Protein AF-A0A6P0TVJ8-F1 (afdb_monomer_lite)

Secondary structure (DSSP, 8-state):
-HHHHHHHHHHHHHHHHHHHHHHHHHHTT--TTS---HHHHHHHHHHHHHTHHHHHHHHHHHHTT----HHHHHHHHHHHHHHHHHHT--

Sequence (90 aa):
LYYSLLTMTNKVGSALGVGMVYPILDWIGFVPGGTNTPAAIEALKYIFICVPIPISLLAAIAIWNFPLDSVRQQELRRLLAERDSVLSSE

pLDDT: mean 87.79, std 6.64, range [54.53, 95.81]

Radius of gyration: 22.44 Å; chains: 1; bounding box: 53×23×55 Å

Foldseek 3Di:
DVVVVVVVVVVVVVVVVVVPPVVQLVVLVHDVPDDDDPSSVVSVVCCVPVVVVVVVVVVCVVCVVPPDDPVNVVVVVVVVVVVVVVVVVD

Structure (mmCIF, N/CA/C/O backbone):
data_AF-A0A6P0TVJ8-F1
#
_entry.id   AF-A0A6P0TVJ8-F1
#
loop_
_atom_site.group_PDB
_atom_site.id
_atom_site.type_symbol
_atom_site.label_atom_id
_atom_site.label_alt_id
_atom_site.label_comp_id
_atom_site.label_asym_id
_atom_site.label_entity_id
_atom_site.label_seq_id
_atom_site.pdbx_PDB_ins_code
_atom_site.Cartn_x
_atom_site.Cartn_y
_atom_site.Cartn_z
_atom_site.occupancy
_atom_site.B_iso_or_equiv
_atom_site.auth_seq_id
_atom_site.auth_comp_id
_atom_site.auth_asym_id
_atom_site.auth_atom_id
_atom_site.pdbx_PDB_model_num
ATOM 1 N N . LEU A 1 1 ? -19.552 -4.491 8.803 1.00 69.56 1 LEU A N 1
ATOM 2 C CA . LEU A 1 1 ? -19.221 -3.301 7.982 1.00 69.56 1 LEU A CA 1
ATOM 3 C C . LEU A 1 1 ? -17.727 -2.974 8.000 1.00 69.56 1 LEU A C 1
ATOM 5 O O . LEU A 1 1 ? -17.140 -3.003 6.931 1.00 69.56 1 LEU A O 1
ATOM 9 N N . TYR A 1 2 ? -17.080 -2.763 9.158 1.00 81.81 2 TYR A N 1
ATOM 10 C CA . TYR A 1 2 ? -15.625 -2.495 9.225 1.00 81.81 2 TYR A CA 1
ATOM 11 C C . TYR A 1 2 ? -14.753 -3.541 8.510 1.00 81.81 2 TYR A C 1
ATOM 13 O O . TYR A 1 2 ? -13.938 -3.190 7.663 1.00 81.81 2 TYR A O 1
ATOM 21 N N . TYR A 1 3 ? -14.964 -4.830 8.794 1.00 85.31 3 TYR A N 1
ATOM 22 C CA . TYR A 1 3 ? -14.217 -5.908 8.133 1.00 85.31 3 TYR A CA 1
ATOM 23 C C . TYR A 1 3 ? -14.496 -5.983 6.621 1.00 85.31 3 TYR A C 1
ATOM 25 O O . TYR A 1 3 ? -13.596 -6.211 5.814 1.00 85.31 3 TYR A O 1
ATOM 33 N N . SER A 1 4 ? -15.742 -5.731 6.215 1.00 92.81 4 SER A N 1
ATOM 34 C CA . SER A 1 4 ? -16.142 -5.675 4.805 1.00 92.81 4 SER A CA 1
ATOM 35 C C . SER A 1 4 ? -15.455 -4.522 4.066 1.00 92.81 4 SER A C 1
ATOM 37 O O . SER A 1 4 ? -14.992 -4.705 2.946 1.00 92.81 4 SER A O 1
ATOM 39 N N . LEU A 1 5 ? -15.333 -3.355 4.704 1.00 92.88 5 LEU A N 1
ATOM 40 C CA . LEU A 1 5 ? -14.623 -2.209 4.142 1.00 92.88 5 LEU A CA 1
ATOM 41 C C . LEU A 1 5 ? -13.122 -2.496 4.026 1.00 92.88 5 LEU A C 1
ATOM 43 O O . LEU A 1 5 ? -12.551 -2.279 2.968 1.00 92.88 5 LEU A O 1
ATOM 47 N N . LEU A 1 6 ? -12.500 -3.066 5.063 1.00 91.44 6 LEU A N 1
ATOM 48 C CA . LEU A 1 6 ? -11.088 -3.465 5.031 1.00 91.44 6 LEU A CA 1
ATOM 49 C C . LEU A 1 6 ? -10.796 -4.450 3.889 1.00 91.44 6 LEU A C 1
ATOM 51 O O . LEU A 1 6 ? -9.858 -4.268 3.115 1.00 91.44 6 LEU A O 1
ATOM 55 N N . THR A 1 7 ? -11.619 -5.491 3.761 1.00 94.06 7 THR A N 1
ATOM 56 C CA . THR A 1 7 ? -11.460 -6.498 2.703 1.00 94.06 7 THR A CA 1
ATOM 57 C C . THR A 1 7 ? -11.725 -5.926 1.311 1.00 94.06 7 THR A C 1
ATOM 59 O O . THR A 1 7 ? -11.015 -6.284 0.371 1.00 94.06 7 THR A O 1
ATOM 62 N N . MET A 1 8 ? -12.688 -5.011 1.160 1.00 95.81 8 MET A N 1
ATOM 63 C CA . MET A 1 8 ? -12.898 -4.277 -0.089 1.00 95.81 8 MET A CA 1
ATOM 64 C C . MET A 1 8 ? -11.682 -3.411 -0.435 1.00 95.81 8 MET A C 1
ATOM 66 O O . MET A 1 8 ? -11.189 -3.498 -1.556 1.00 95.81 8 MET A O 1
ATOM 70 N N . THR A 1 9 ? -11.169 -2.621 0.510 1.00 93.44 9 THR A N 1
ATOM 71 C CA . THR A 1 9 ? -9.994 -1.766 0.300 1.00 93.44 9 THR A CA 1
ATOM 72 C C . THR A 1 9 ? -8.784 -2.584 -0.140 1.00 93.44 9 THR A C 1
ATOM 74 O O . THR A 1 9 ? -8.111 -2.197 -1.091 1.00 93.44 9 THR A O 1
ATOM 77 N N . ASN A 1 10 ? -8.554 -3.756 0.460 1.00 93.69 10 ASN A N 1
ATOM 78 C CA . ASN A 1 10 ? -7.490 -4.665 0.024 1.00 93.69 10 ASN A CA 1
ATOM 79 C C . ASN A 1 10 ? -7.683 -5.127 -1.426 1.00 93.69 10 ASN A C 1
ATOM 81 O O . ASN A 1 10 ? -6.743 -5.073 -2.213 1.00 93.69 10 ASN A O 1
ATOM 85 N N . LYS A 1 11 ? -8.904 -5.525 -1.810 1.00 94.12 11 LYS A N 1
ATOM 86 C CA . LYS A 1 11 ? -9.207 -5.929 -3.194 1.00 94.12 11 LYS A CA 1
ATOM 87 C C . LYS A 1 11 ? -8.975 -4.792 -4.186 1.00 94.12 11 LYS A C 1
ATOM 89 O O . LYS A 1 11 ? -8.379 -5.020 -5.234 1.00 94.12 11 LYS A O 1
ATOM 94 N N . VAL A 1 12 ? -9.420 -3.581 -3.852 1.00 95.12 12 VAL A N 1
ATOM 95 C CA . VAL A 1 12 ? -9.211 -2.387 -4.683 1.00 95.12 12 VAL A CA 1
ATOM 96 C C . VAL A 1 12 ? -7.720 -2.078 -4.803 1.00 95.12 12 VAL A C 1
ATOM 98 O O . VAL A 1 12 ? -7.236 -1.880 -5.912 1.00 95.12 12 VAL A O 1
ATOM 101 N N . GLY A 1 13 ? -6.973 -2.112 -3.698 1.00 92.50 13 GLY A N 1
ATOM 102 C CA . GLY A 1 13 ? -5.525 -1.906 -3.700 1.00 92.50 13 GLY A CA 1
ATOM 103 C C . GLY A 1 13 ? -4.792 -2.917 -4.583 1.00 92.50 13 GLY A C 1
ATOM 104 O O . GLY A 1 13 ? -3.981 -2.525 -5.418 1.00 92.50 13 GLY A O 1
ATOM 105 N N . SER A 1 14 ? -5.123 -4.207 -4.473 1.00 91.56 14 SER A N 1
ATOM 106 C CA . SER A 1 14 ? -4.555 -5.245 -5.342 1.00 91.56 14 SER A CA 1
ATOM 107 C C . SER A 1 14 ? -4.925 -5.042 -6.813 1.00 91.56 14 SER A C 1
ATOM 109 O O . SER A 1 14 ? -4.061 -5.177 -7.677 1.00 91.56 14 SER A O 1
ATOM 111 N N . ALA A 1 15 ? -6.176 -4.680 -7.110 1.00 94.94 15 ALA A N 1
ATOM 112 C CA . ALA A 1 15 ? -6.622 -4.417 -8.476 1.00 94.94 15 ALA A CA 1
ATOM 113 C C . ALA A 1 15 ? -5.898 -3.214 -9.097 1.00 94.94 15 ALA A C 1
ATOM 115 O O . ALA A 1 15 ? -5.472 -3.290 -10.245 1.00 94.94 15 ALA A O 1
ATOM 116 N N . LEU A 1 16 ? -5.702 -2.134 -8.334 1.00 93.25 16 LEU A N 1
ATOM 117 C CA . LEU A 1 16 ? -4.924 -0.974 -8.773 1.00 93.25 16 LEU A CA 1
ATOM 118 C C . LEU A 1 16 ? -3.452 -1.335 -8.981 1.00 93.25 16 LEU A C 1
ATOM 120 O O . LEU A 1 16 ? -2.881 -0.953 -9.996 1.00 93.25 16 LEU A O 1
ATOM 124 N N . GLY A 1 17 ? -2.855 -2.114 -8.074 1.00 89.44 17 GLY A N 1
ATOM 125 C CA . GLY A 1 17 ? -1.474 -2.578 -8.210 1.00 89.44 17 GLY A CA 1
ATOM 126 C C . GLY A 1 17 ? -1.254 -3.368 -9.502 1.00 89.44 17 GLY A C 1
ATOM 127 O O . GLY A 1 17 ? -0.358 -3.045 -10.278 1.00 89.44 17 GLY A O 1
ATOM 128 N N . VAL A 1 18 ? -2.116 -4.350 -9.780 1.00 89.44 18 VAL A N 1
ATOM 129 C CA . VAL A 1 18 ? -2.057 -5.135 -11.026 1.00 89.44 18 VAL A CA 1
ATOM 130 C C . VAL A 1 18 ? -2.414 -4.282 -12.249 1.00 89.44 18 VAL A C 1
ATOM 132 O O . VAL A 1 18 ? -1.788 -4.412 -13.296 1.00 89.44 18 VAL A O 1
ATOM 135 N N . GLY A 1 19 ? -3.386 -3.378 -12.134 1.00 90.56 19 GLY A N 1
ATOM 136 C CA . GLY A 1 19 ? -3.786 -2.498 -13.233 1.00 90.56 19 GLY A CA 1
ATOM 137 C C . GLY A 1 19 ? -2.692 -1.509 -13.640 1.00 90.56 19 GLY A C 1
ATOM 138 O O 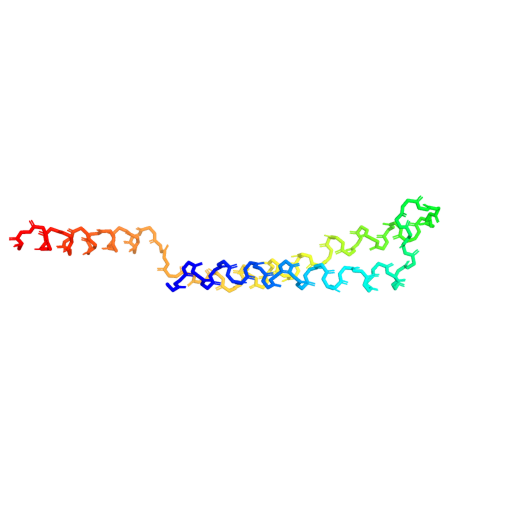. GLY A 1 19 ? -2.542 -1.215 -14.822 1.00 90.56 19 GLY A O 1
ATOM 139 N N . MET A 1 20 ? -1.904 -1.021 -12.680 1.00 89.94 20 MET A N 1
ATOM 140 C CA . MET A 1 20 ? -0.824 -0.065 -12.929 1.00 89.94 20 MET A CA 1
ATOM 141 C C . MET A 1 20 ? 0.497 -0.737 -13.311 1.00 89.94 20 MET A C 1
ATOM 143 O O . MET A 1 20 ? 1.274 -0.136 -14.051 1.00 89.94 20 MET A O 1
ATOM 147 N N . VAL A 1 21 ? 0.771 -1.965 -12.848 1.00 88.88 21 VAL A N 1
ATOM 148 C CA . VAL A 1 21 ? 2.081 -2.596 -13.080 1.00 88.88 21 VAL A CA 1
ATOM 149 C C . VAL A 1 21 ? 2.349 -2.835 -14.566 1.00 88.88 21 VAL A C 1
ATOM 151 O O . VAL A 1 21 ? 3.437 -2.520 -15.031 1.00 88.88 21 VAL A O 1
ATOM 154 N N . TYR A 1 22 ? 1.370 -3.315 -15.341 1.00 88.25 22 TYR A N 1
ATOM 155 C CA . TYR A 1 22 ? 1.593 -3.630 -16.757 1.00 88.25 22 TYR A CA 1
ATOM 156 C C . TYR A 1 22 ? 1.913 -2.397 -17.621 1.00 88.25 22 TYR A C 1
ATOM 158 O O . TYR A 1 22 ? 2.924 -2.443 -18.319 1.00 88.25 22 TYR A O 1
ATOM 166 N N . PRO A 1 23 ? 1.157 -1.281 -17.551 1.00 89.44 23 PRO A N 1
ATOM 167 C CA . PRO A 1 23 ? 1.521 -0.054 -18.265 1.00 89.44 23 PRO A CA 1
ATOM 168 C C . PRO A 1 23 ? 2.896 0.496 -17.874 1.00 89.44 23 PRO A C 1
ATOM 170 O O . PRO A 1 23 ? 3.632 0.983 -18.726 1.00 89.44 23 PRO A O 1
ATOM 173 N N . ILE A 1 24 ? 3.259 0.413 -16.590 1.00 88.62 24 ILE A N 1
ATOM 174 C CA . ILE A 1 24 ? 4.565 0.880 -16.109 1.00 88.62 24 ILE A CA 1
ATOM 175 C C . ILE A 1 24 ? 5.691 0.011 -16.682 1.00 88.62 24 ILE A C 1
ATOM 177 O O . ILE A 1 24 ? 6.705 0.548 -17.119 1.00 88.62 24 ILE A O 1
ATOM 181 N N . LEU A 1 25 ? 5.514 -1.315 -16.694 1.00 87.50 25 LEU A N 1
ATOM 182 C CA . LEU A 1 25 ? 6.484 -2.254 -17.262 1.00 87.50 25 LEU A CA 1
ATOM 183 C C . LEU A 1 25 ? 6.681 -2.042 -18.769 1.00 87.50 25 LEU A C 1
ATOM 185 O O . LEU A 1 25 ? 7.817 -2.073 -19.240 1.00 87.50 25 LEU A O 1
ATOM 189 N N . ASP A 1 26 ? 5.596 -1.788 -19.499 1.00 87.44 26 ASP A N 1
ATOM 190 C CA . ASP A 1 26 ? 5.640 -1.485 -20.932 1.00 87.44 26 ASP A CA 1
ATOM 191 C C . ASP A 1 26 ? 6.377 -0.163 -21.198 1.00 87.44 26 ASP A C 1
ATOM 193 O O . ASP A 1 26 ? 7.255 -0.082 -22.056 1.00 87.44 26 ASP A O 1
ATOM 197 N N . TRP A 1 27 ? 6.124 0.859 -20.372 1.00 86.50 27 TRP A N 1
ATOM 198 C CA . TRP A 1 27 ? 6.785 2.160 -20.487 1.00 86.50 27 TRP A CA 1
ATOM 199 C C . TRP A 1 27 ? 8.304 2.104 -20.262 1.00 86.50 27 TRP A C 1
ATOM 201 O O . TRP A 1 27 ? 9.050 2.801 -20.949 1.00 86.50 27 TRP A O 1
ATOM 211 N N . ILE A 1 28 ? 8.783 1.261 -19.340 1.00 87.31 28 ILE A N 1
ATOM 212 C CA . ILE A 1 28 ? 10.227 1.059 -19.113 1.00 87.31 28 ILE A CA 1
ATOM 213 C C . ILE A 1 28 ? 10.865 0.070 -20.106 1.00 87.31 28 ILE A C 1
ATOM 215 O O . ILE A 1 28 ? 12.069 -0.183 -20.025 1.00 87.31 28 ILE A O 1
ATOM 219 N N . GLY A 1 29 ? 10.079 -0.505 -21.024 1.00 83.44 29 GLY A N 1
ATOM 220 C CA . GLY A 1 29 ? 10.543 -1.475 -22.017 1.00 83.44 29 GLY A CA 1
ATOM 221 C C . GLY A 1 29 ? 10.959 -2.822 -21.421 1.00 83.44 29 GLY A C 1
ATOM 222 O O . GLY A 1 29 ? 11.826 -3.497 -21.978 1.00 83.44 29 GLY A O 1
ATOM 223 N N . PHE A 1 30 ? 10.391 -3.204 -20.273 1.00 86.94 30 PHE A N 1
ATOM 224 C CA . PHE A 1 30 ? 10.695 -4.478 -19.627 1.00 86.94 30 PHE A CA 1
ATOM 225 C C . PHE A 1 30 ? 9.895 -5.618 -20.271 1.00 86.94 30 PHE A C 1
ATOM 227 O O . PHE A 1 30 ? 8.666 -5.615 -20.253 1.00 86.94 30 PHE A O 1
ATOM 234 N N . VAL A 1 31 ? 10.594 -6.633 -20.783 1.00 84.19 31 VAL A N 1
ATOM 235 C CA . VAL A 1 31 ? 10.004 -7.824 -21.409 1.00 84.19 31 VAL A CA 1
ATOM 236 C C . VAL A 1 31 ? 10.133 -9.029 -20.471 1.00 84.19 31 VAL A C 1
ATOM 238 O O . VAL A 1 31 ? 11.240 -9.548 -20.281 1.00 84.19 31 VAL A O 1
ATOM 241 N N . PRO A 1 32 ? 9.028 -9.540 -19.898 1.00 78.81 32 PRO A N 1
ATOM 242 C CA . PRO A 1 32 ? 9.062 -10.732 -19.056 1.00 78.81 32 PRO A CA 1
ATOM 243 C C . PRO A 1 32 ? 9.583 -11.947 -19.837 1.00 78.81 32 PRO A C 1
ATOM 245 O O . PRO A 1 32 ? 9.032 -12.308 -20.872 1.00 78.81 32 PRO A O 1
ATOM 248 N N . GLY A 1 33 ? 10.653 -12.582 -19.351 1.00 80.06 33 GLY A N 1
ATOM 249 C CA . GLY A 1 33 ? 11.244 -13.769 -19.989 1.00 80.06 33 GLY A CA 1
ATOM 250 C C . GLY A 1 33 ? 12.047 -13.500 -21.271 1.00 80.06 33 GLY A C 1
ATOM 251 O O . GLY A 1 33 ? 12.537 -14.449 -21.878 1.00 80.06 33 GLY A O 1
ATOM 252 N N . GLY A 1 34 ? 12.202 -12.236 -21.676 1.00 82.88 34 GLY A N 1
ATOM 253 C CA . GLY A 1 34 ? 13.016 -11.829 -22.822 1.00 82.88 34 GLY A CA 1
ATOM 254 C C . GLY A 1 34 ? 14.401 -11.300 -22.437 1.00 82.88 34 GLY A C 1
ATOM 255 O O . GLY A 1 34 ? 14.778 -11.227 -21.264 1.00 82.88 34 GLY A O 1
ATOM 256 N N . THR A 1 35 ? 15.167 -10.880 -23.445 1.00 80.62 35 THR A N 1
ATOM 257 C CA . THR A 1 35 ? 16.426 -10.154 -23.241 1.00 80.62 35 THR A CA 1
ATOM 258 C C . THR A 1 35 ? 16.120 -8.710 -22.856 1.00 80.62 35 THR A C 1
ATOM 260 O O . THR A 1 35 ? 15.599 -7.945 -23.660 1.00 80.62 35 THR A O 1
ATOM 263 N N . ASN A 1 36 ? 16.451 -8.338 -21.622 1.00 86.12 36 ASN A N 1
ATOM 264 C CA . ASN A 1 36 ? 16.263 -6.986 -21.107 1.00 86.12 36 ASN A CA 1
ATOM 265 C C . ASN A 1 36 ? 17.596 -6.244 -21.067 1.00 86.12 36 ASN A C 1
ATOM 267 O O . ASN A 1 36 ? 18.638 -6.835 -20.773 1.00 86.12 36 ASN A O 1
ATOM 271 N N . THR A 1 37 ? 17.565 -4.938 -21.319 1.00 88.31 37 THR A N 1
ATOM 272 C CA . THR A 1 37 ? 18.744 -4.097 -21.108 1.00 88.31 37 THR A CA 1
ATOM 273 C C . THR A 1 37 ? 19.014 -3.940 -19.604 1.00 88.31 37 THR A C 1
ATOM 275 O O . THR A 1 37 ? 18.077 -3.995 -18.798 1.00 88.31 37 THR A O 1
ATOM 278 N N . PRO A 1 38 ? 20.272 -3.700 -19.186 1.00 88.12 38 PRO A N 1
ATOM 279 C CA . PRO A 1 38 ? 20.585 -3.409 -17.786 1.00 88.12 38 PRO A CA 1
ATOM 280 C C . PRO A 1 38 ? 19.763 -2.239 -17.224 1.00 88.12 38 PRO A C 1
ATOM 282 O O . PRO A 1 38 ? 19.299 -2.304 -16.088 1.00 88.12 38 PRO A O 1
ATOM 285 N N . ALA A 1 39 ? 19.504 -1.221 -18.052 1.00 87.62 39 ALA A N 1
ATOM 286 C CA . ALA A 1 39 ? 18.698 -0.057 -17.694 1.00 87.62 39 ALA A CA 1
ATOM 287 C C . ALA A 1 39 ? 17.230 -0.410 -17.389 1.00 87.62 39 ALA A C 1
ATOM 289 O O . ALA A 1 39 ? 16.678 0.096 -16.416 1.00 87.62 39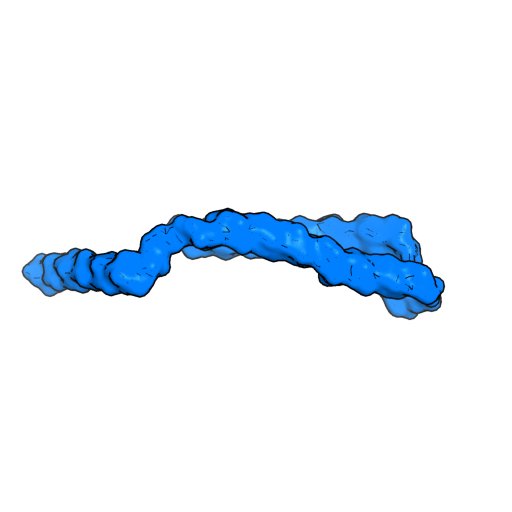 ALA A O 1
ATOM 290 N N . ALA A 1 40 ? 16.602 -1.311 -18.158 1.00 87.31 40 ALA A N 1
ATOM 291 C CA . ALA A 1 40 ? 15.228 -1.756 -17.893 1.00 87.31 40 ALA A CA 1
ATOM 292 C C . ALA A 1 40 ? 15.118 -2.510 -16.555 1.00 87.31 40 ALA A C 1
ATOM 294 O O . ALA A 1 40 ? 14.160 -2.335 -15.801 1.00 87.31 40 ALA A O 1
ATOM 295 N N . ILE A 1 41 ? 16.134 -3.313 -16.218 1.00 88.31 41 ILE A N 1
ATOM 296 C CA . ILE A 1 41 ? 16.207 -4.026 -14.935 1.00 88.31 41 ILE A CA 1
ATOM 297 C C . ILE A 1 41 ? 16.439 -3.049 -13.772 1.00 88.31 41 ILE A C 1
ATOM 299 O O . ILE A 1 41 ? 15.849 -3.217 -12.704 1.00 88.31 41 ILE A O 1
ATOM 303 N N . GLU A 1 42 ? 17.286 -2.033 -13.943 1.00 90.88 42 GLU A N 1
ATOM 304 C CA . GLU A 1 42 ? 17.463 -0.984 -12.931 1.00 90.88 42 GLU A CA 1
ATOM 305 C C . GLU A 1 42 ? 16.183 -0.180 -12.709 1.00 90.88 42 GLU A C 1
ATOM 307 O O . GLU A 1 42 ? 15.769 -0.010 -11.563 1.00 90.88 42 GLU A O 1
ATOM 312 N N . ALA A 1 43 ? 15.509 0.245 -13.780 1.00 88.75 43 ALA A N 1
ATOM 313 C CA . ALA A 1 43 ? 14.233 0.948 -13.690 1.00 88.75 43 ALA A CA 1
ATOM 314 C C . ALA A 1 43 ? 13.184 0.121 -12.929 1.00 88.75 43 ALA A C 1
ATOM 316 O O . ALA A 1 43 ? 12.515 0.642 -12.035 1.00 88.75 43 ALA A O 1
ATOM 317 N N . LEU A 1 44 ? 13.106 -1.187 -13.205 1.00 89.88 44 LEU A N 1
ATOM 318 C CA . LEU A 1 44 ? 12.245 -2.111 -12.469 1.00 89.88 44 LEU A CA 1
ATOM 319 C C . LEU A 1 44 ? 12.551 -2.102 -10.964 1.00 89.88 44 LEU A C 1
ATOM 321 O O . LEU A 1 44 ? 11.637 -1.963 -10.151 1.00 89.88 44 LEU A O 1
ATOM 325 N N . LYS A 1 45 ? 13.830 -2.214 -10.578 1.00 89.81 45 LYS A N 1
ATOM 326 C CA . LYS A 1 45 ? 14.246 -2.167 -9.165 1.00 89.81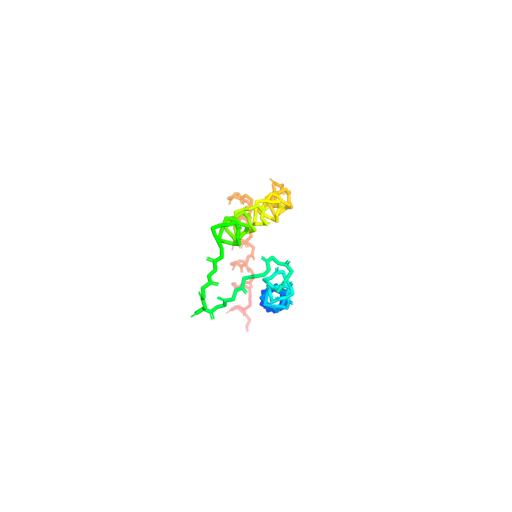 45 LYS A CA 1
ATOM 327 C C . LYS A 1 45 ? 13.841 -0.850 -8.508 1.00 89.81 45 LYS A C 1
ATOM 329 O O . LYS A 1 45 ? 13.303 -0.868 -7.403 1.00 89.81 45 LYS A O 1
ATOM 334 N N . TYR A 1 46 ? 14.066 0.276 -9.184 1.00 91.31 46 TYR A N 1
ATOM 335 C CA . TYR A 1 46 ? 13.689 1.586 -8.661 1.00 91.31 46 TYR A CA 1
ATOM 336 C C . TYR A 1 46 ? 12.181 1.715 -8.477 1.00 91.31 46 TYR A C 1
ATOM 338 O O . TYR A 1 46 ? 11.760 2.180 -7.429 1.00 91.31 46 TYR A O 1
ATOM 346 N N . ILE A 1 47 ? 11.355 1.243 -9.411 1.00 89.94 47 ILE A N 1
ATOM 347 C CA . ILE A 1 47 ? 9.893 1.240 -9.244 1.00 89.94 47 ILE A CA 1
ATOM 348 C C . ILE A 1 47 ? 9.488 0.418 -8.015 1.00 89.94 47 ILE A C 1
ATOM 350 O O . ILE A 1 47 ? 8.719 0.891 -7.179 1.00 89.94 47 ILE A O 1
ATOM 354 N N . PHE A 1 48 ? 10.053 -0.781 -7.859 1.00 87.06 48 PHE A N 1
ATOM 355 C CA . PHE A 1 48 ? 9.756 -1.654 -6.723 1.00 87.06 48 PHE A CA 1
ATOM 356 C C . PHE A 1 48 ? 10.154 -1.062 -5.366 1.00 87.06 48 PHE A C 1
ATOM 358 O O . PHE A 1 48 ? 9.535 -1.406 -4.365 1.00 87.06 48 PHE A O 1
ATOM 365 N N . ILE A 1 49 ? 11.157 -0.182 -5.313 1.00 91.25 49 ILE A N 1
ATOM 366 C CA . ILE A 1 49 ? 11.623 0.448 -4.069 1.00 91.25 49 ILE A CA 1
ATOM 367 C C . ILE A 1 49 ? 10.942 1.805 -3.852 1.00 91.25 49 ILE A C 1
ATOM 369 O O . ILE A 1 49 ? 10.403 2.074 -2.781 1.00 91.25 49 ILE A O 1
ATOM 373 N N . CYS A 1 50 ? 10.940 2.669 -4.864 1.00 91.81 50 CYS A N 1
ATOM 374 C CA . CYS A 1 50 ? 10.494 4.055 -4.766 1.00 91.81 50 CYS A CA 1
ATOM 375 C C . CYS A 1 50 ? 8.976 4.206 -4.679 1.00 91.81 50 CYS A C 1
ATOM 377 O O . CYS A 1 50 ? 8.531 5.184 -4.095 1.00 91.81 50 CYS A O 1
ATOM 379 N N . VAL A 1 51 ? 8.178 3.282 -5.226 1.00 90.75 51 VAL A N 1
ATOM 380 C CA . VAL A 1 51 ? 6.706 3.343 -5.146 1.00 90.75 51 VAL A CA 1
ATOM 381 C C . VAL A 1 51 ? 6.163 3.011 -3.748 1.00 90.75 51 VAL A C 1
ATOM 383 O O . VAL A 1 51 ? 5.344 3.780 -3.240 1.00 90.75 51 VAL A O 1
ATOM 386 N N . PRO A 1 52 ? 6.577 1.918 -3.076 1.00 91.06 52 PRO A N 1
ATOM 387 C CA . PRO A 1 52 ? 6.037 1.601 -1.755 1.00 91.06 52 PRO A CA 1
ATOM 388 C C . PRO A 1 52 ? 6.450 2.596 -0.665 1.00 91.06 52 PRO A C 1
ATOM 390 O O . PRO A 1 52 ? 5.708 2.737 0.305 1.00 91.06 52 PRO A O 1
ATOM 393 N N . ILE A 1 53 ? 7.573 3.312 -0.806 1.00 94.62 53 ILE A N 1
ATOM 394 C CA . ILE A 1 53 ? 8.043 4.305 0.180 1.00 94.62 53 ILE A CA 1
ATOM 395 C C . ILE A 1 53 ? 6.996 5.401 0.467 1.00 94.62 53 ILE A C 1
ATOM 397 O O . ILE A 1 53 ? 6.558 5.500 1.614 1.00 94.62 53 ILE A O 1
ATOM 401 N N . PRO A 1 54 ? 6.551 6.216 -0.511 1.00 95.06 54 PRO A N 1
ATOM 402 C CA . PRO A 1 54 ? 5.575 7.272 -0.268 1.00 95.06 54 PRO A CA 1
ATOM 403 C C . PRO A 1 54 ? 4.216 6.710 0.151 1.00 95.06 54 PRO A C 1
ATOM 405 O O . PRO A 1 54 ? 3.575 7.288 1.022 1.00 95.06 54 PRO A O 1
ATOM 408 N N . ILE A 1 55 ? 3.788 5.566 -0.396 1.00 92.19 55 ILE A N 1
ATOM 409 C CA . ILE A 1 55 ? 2.523 4.922 -0.004 1.00 92.19 55 ILE A CA 1
ATOM 410 C C . ILE A 1 55 ? 2.562 4.520 1.476 1.00 92.19 55 ILE A C 1
ATOM 412 O O . ILE A 1 55 ? 1.629 4.809 2.227 1.00 92.19 55 ILE A O 1
ATOM 416 N N . SER A 1 56 ? 3.659 3.898 1.912 1.00 92.19 56 SER A N 1
ATOM 417 C CA . SER A 1 56 ? 3.851 3.490 3.306 1.00 92.19 56 SER A CA 1
ATOM 418 C C . SER A 1 56 ? 3.973 4.696 4.230 1.00 92.19 56 SER A C 1
ATOM 420 O O . SER A 1 56 ? 3.433 4.677 5.331 1.00 92.19 56 SER A O 1
ATOM 422 N N . LEU A 1 57 ? 4.632 5.767 3.780 1.00 95.75 57 LEU A N 1
ATOM 423 C CA . LEU A 1 57 ? 4.742 7.007 4.541 1.00 95.75 57 LEU A CA 1
ATOM 424 C C . LEU A 1 57 ? 3.376 7.681 4.724 1.00 95.75 57 LEU A C 1
ATOM 426 O O . LEU A 1 57 ? 3.043 8.087 5.833 1.00 95.75 57 LEU A O 1
ATOM 430 N N . LEU A 1 58 ? 2.557 7.747 3.672 1.00 93.69 58 LEU A N 1
ATOM 431 C CA . LEU A 1 58 ? 1.186 8.259 3.753 1.00 93.69 58 LEU A CA 1
ATOM 432 C C . LEU A 1 58 ? 0.332 7.422 4.712 1.00 93.69 58 LEU A C 1
ATOM 434 O O . LEU A 1 58 ? -0.399 7.983 5.528 1.00 93.69 58 LEU A O 1
ATOM 438 N N . ALA A 1 59 ? 0.456 6.093 4.661 1.00 90.88 59 ALA A N 1
ATOM 439 C CA . ALA A 1 59 ? -0.220 5.202 5.600 1.00 90.88 59 ALA A CA 1
ATOM 440 C C . ALA A 1 59 ? 0.258 5.425 7.045 1.00 90.88 59 ALA A C 1
ATOM 442 O O . ALA A 1 59 ? -0.562 5.511 7.957 1.00 90.88 59 ALA A O 1
ATOM 443 N N . ALA A 1 60 ? 1.567 5.582 7.254 1.00 92.25 60 ALA A N 1
ATOM 444 C CA . ALA A 1 60 ? 2.138 5.874 8.562 1.00 92.25 60 ALA A CA 1
ATOM 445 C C . ALA A 1 60 ? 1.622 7.208 9.116 1.00 92.25 60 ALA A C 1
ATOM 447 O O . ALA A 1 60 ? 1.216 7.256 10.270 1.00 92.25 60 ALA A O 1
ATOM 448 N N . ILE A 1 61 ? 1.555 8.259 8.293 1.00 93.12 61 ILE A N 1
ATOM 449 C CA . ILE A 1 61 ? 0.984 9.560 8.674 1.00 93.12 61 ILE A CA 1
ATOM 450 C C . ILE A 1 61 ? -0.499 9.417 9.041 1.00 93.12 61 ILE A C 1
ATOM 452 O O . ILE A 1 61 ? -0.932 9.954 10.058 1.00 93.12 61 ILE A O 1
ATOM 456 N N . ALA A 1 62 ? -1.273 8.661 8.257 1.00 89.62 62 ALA A N 1
ATOM 457 C CA . ALA A 1 62 ? -2.693 8.439 8.523 1.00 89.62 62 ALA A CA 1
ATOM 458 C C . ALA A 1 62 ? -2.946 7.691 9.846 1.00 89.62 62 ALA A C 1
ATOM 460 O O . ALA A 1 62 ? -3.949 7.938 10.514 1.00 89.62 62 ALA A O 1
ATOM 461 N N . ILE A 1 63 ? -2.038 6.790 10.233 1.00 88.75 63 ILE A N 1
ATOM 462 C CA . ILE A 1 63 ? -2.139 5.975 11.455 1.00 88.75 63 ILE A CA 1
ATOM 463 C C . ILE A 1 63 ? -1.396 6.629 12.638 1.00 88.75 63 ILE A C 1
ATOM 465 O O . ILE A 1 63 ? -1.592 6.227 13.782 1.00 88.75 63 ILE A O 1
ATOM 469 N N . TRP A 1 64 ? -0.592 7.672 12.408 1.00 86.25 64 TRP A N 1
ATOM 470 C CA . TRP A 1 64 ? 0.308 8.261 13.408 1.00 86.25 64 TRP A CA 1
ATOM 471 C C . TRP A 1 64 ? -0.390 8.677 14.709 1.00 86.25 64 TRP A C 1
ATOM 473 O O . TRP A 1 64 ? 0.172 8.527 15.787 1.00 86.25 64 TRP A O 1
ATOM 483 N N . ASN A 1 65 ? -1.627 9.170 14.618 1.00 80.25 65 ASN A N 1
ATOM 484 C CA . ASN A 1 65 ? -2.424 9.579 15.776 1.00 80.25 65 ASN A CA 1
ATOM 485 C C . ASN A 1 65 ? -3.609 8.634 16.040 1.00 80.25 65 ASN A C 1
ATOM 487 O O . ASN A 1 65 ? -4.691 9.077 16.431 1.00 80.25 65 ASN A O 1
ATOM 491 N N . PHE A 1 66 ? -3.456 7.338 15.748 1.00 79.31 66 PHE A N 1
ATOM 492 C CA . PHE A 1 66 ? -4.540 6.379 15.927 1.00 79.31 66 PHE A CA 1
ATOM 493 C C . PHE A 1 66 ? -4.900 6.252 17.423 1.00 79.31 66 PHE A C 1
ATOM 495 O O . PHE A 1 66 ? -4.065 5.826 18.218 1.00 79.31 66 PHE A O 1
ATOM 502 N N . PRO A 1 67 ? -6.140 6.582 17.836 1.00 69.25 67 PRO A N 1
ATOM 503 C CA . PRO A 1 67 ? -6.511 6.782 19.245 1.00 69.25 67 PRO A CA 1
ATOM 504 C C . PRO A 1 67 ? -6.700 5.479 20.045 1.00 69.25 67 PRO A C 1
ATOM 506 O O . PRO A 1 67 ? -7.313 5.477 21.114 1.00 69.25 67 PRO A O 1
ATOM 509 N N . LEU A 1 68 ? -6.222 4.348 19.527 1.00 75.31 68 LEU A N 1
ATOM 510 C CA . LEU A 1 68 ? -6.406 3.030 20.124 1.00 75.31 68 LEU A CA 1
ATOM 511 C C . LEU A 1 68 ? -5.161 2.608 20.909 1.00 75.31 68 LEU A C 1
ATOM 513 O O . LEU A 1 68 ? -4.506 1.620 20.584 1.00 75.31 68 LEU A O 1
ATOM 517 N N . ASP A 1 69 ? -4.848 3.375 21.948 1.00 81.06 69 ASP A N 1
ATOM 518 C CA . ASP A 1 69 ? -3.824 3.000 22.920 1.00 81.06 69 ASP A CA 1
ATOM 519 C C . ASP A 1 69 ? -4.299 1.811 23.786 1.00 81.06 69 ASP A C 1
ATOM 521 O O . ASP A 1 69 ? -5.493 1.513 23.887 1.00 81.06 69 ASP A O 1
ATOM 525 N N . SER A 1 70 ? -3.357 1.126 24.425 1.00 80.19 70 SER A N 1
ATOM 526 C CA . SER A 1 70 ? -3.544 0.023 25.371 1.00 80.19 70 SER A CA 1
ATOM 527 C C . SER A 1 70 ? -4.638 0.291 26.415 1.00 80.19 70 SER A C 1
ATOM 529 O O . SER A 1 70 ? -5.505 -0.558 26.633 1.00 80.19 70 SER A O 1
ATOM 531 N N . VAL A 1 71 ? -4.664 1.498 26.989 1.00 83.88 71 VAL A N 1
ATOM 532 C CA . VAL A 1 71 ? -5.692 1.942 27.946 1.00 83.88 71 VAL A CA 1
ATOM 533 C C . VAL A 1 71 ? -7.074 1.960 27.293 1.00 83.88 71 VAL A C 1
ATOM 535 O O . VAL A 1 71 ? -8.047 1.447 27.848 1.00 83.88 71 VAL A O 1
ATOM 538 N N . ARG A 1 72 ? -7.171 2.490 26.067 1.00 84.50 72 ARG A N 1
ATOM 539 C CA . ARG A 1 72 ? -8.436 2.551 25.327 1.00 84.50 72 ARG A CA 1
ATOM 540 C C . ARG A 1 72 ? -8.916 1.162 24.908 1.00 84.50 72 ARG A C 1
ATOM 542 O O . ARG A 1 72 ? -10.120 0.913 24.922 1.00 84.50 72 ARG A O 1
ATOM 549 N N . GLN A 1 73 ? -8.001 0.248 24.576 1.00 87.38 73 GLN A N 1
ATOM 550 C CA . GLN A 1 73 ? -8.350 -1.147 24.300 1.00 87.38 73 GLN A CA 1
ATOM 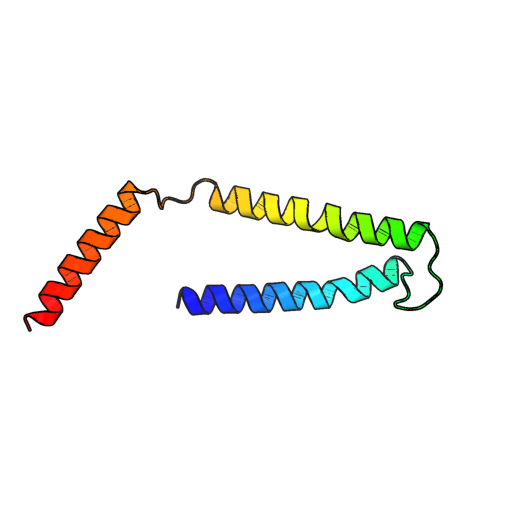551 C C . GLN A 1 73 ? -8.913 -1.862 25.530 1.00 87.38 73 GLN A C 1
ATOM 553 O O . GLN A 1 73 ? -9.883 -2.608 25.395 1.00 87.38 73 GLN A O 1
ATOM 558 N N . GLN A 1 74 ? -8.332 -1.653 26.716 1.00 88.50 74 GLN A N 1
ATOM 559 C CA . GLN A 1 74 ? -8.841 -2.251 27.955 1.00 88.50 74 GLN A CA 1
ATOM 560 C C . GLN A 1 74 ? -10.242 -1.741 28.293 1.00 88.50 74 GLN A C 1
ATOM 562 O O . GLN A 1 74 ? -11.121 -2.549 28.591 1.00 88.50 74 GLN A O 1
ATOM 567 N N . GLU A 1 75 ? -10.473 -0.435 28.156 1.00 90.69 75 GLU A N 1
ATOM 568 C CA . GLU A 1 75 ? -11.791 0.159 28.383 1.00 90.69 75 GLU A CA 1
ATOM 569 C C . GLU A 1 75 ? -12.848 -0.418 27.430 1.00 90.69 75 GLU A C 1
ATOM 571 O O . GLU A 1 75 ? -13.914 -0.853 27.858 1.00 90.69 75 GLU A O 1
ATOM 576 N N . LEU A 1 76 ? -12.530 -0.520 26.135 1.00 89.44 76 LEU A N 1
ATOM 577 C CA . LEU A 1 76 ? -13.432 -1.128 25.152 1.00 89.44 76 LEU A CA 1
ATOM 578 C C . LEU A 1 76 ? -13.746 -2.596 25.476 1.00 89.44 76 LEU A C 1
ATOM 580 O O . LEU A 1 76 ? -14.889 -3.018 25.316 1.00 89.44 76 LEU A O 1
ATOM 584 N N . ARG A 1 77 ? -12.765 -3.376 25.952 1.00 89.81 77 ARG A N 1
ATOM 585 C CA . ARG A 1 77 ? -13.000 -4.764 26.388 1.00 89.81 77 ARG A CA 1
ATOM 586 C C . ARG A 1 77 ? -13.932 -4.832 27.594 1.00 89.81 77 ARG A C 1
ATOM 588 O O . ARG A 1 77 ? -14.787 -5.713 27.620 1.00 89.81 77 ARG A O 1
ATOM 595 N N . ARG A 1 78 ? -13.793 -3.913 28.556 1.00 92.62 78 ARG A N 1
ATOM 596 C CA . ARG A 1 78 ? -14.674 -3.844 29.729 1.00 92.62 78 ARG A CA 1
ATOM 597 C C . ARG A 1 78 ? -16.121 -3.580 29.314 1.00 92.62 78 ARG A C 1
ATOM 599 O O . ARG A 1 78 ? -17.004 -4.342 29.686 1.00 92.62 78 ARG A O 1
ATOM 606 N N . LEU A 1 79 ? -16.335 -2.569 28.471 1.00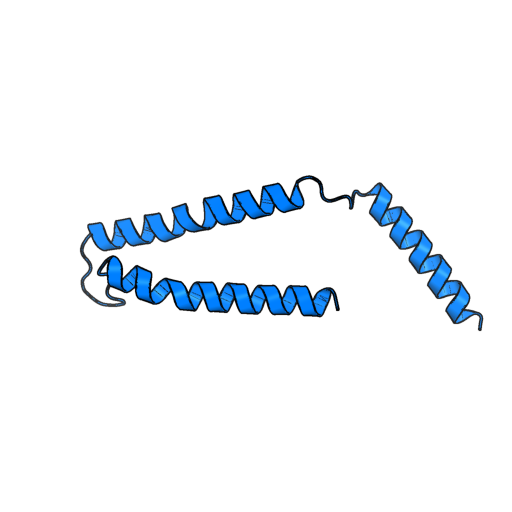 92.75 79 LEU A N 1
ATOM 607 C CA . LEU A 1 79 ? -17.661 -2.198 27.965 1.00 92.75 79 LEU A CA 1
ATOM 608 C C . LEU A 1 79 ? -18.325 -3.329 27.16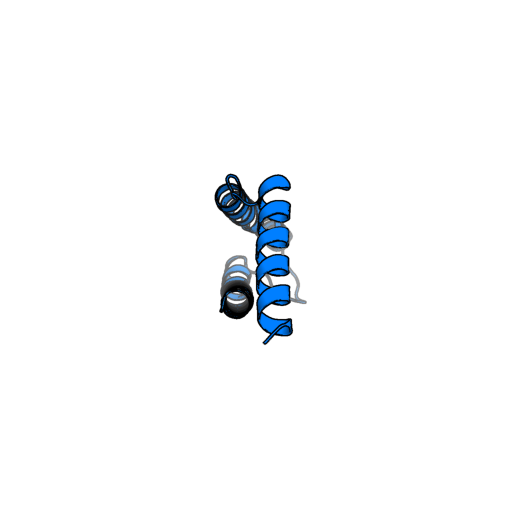2 1.00 92.75 79 LEU A C 1
ATOM 610 O O . LEU A 1 79 ? -19.528 -3.551 27.277 1.00 92.75 79 LEU A O 1
ATOM 614 N N . LEU A 1 80 ? -17.552 -4.068 26.358 1.00 92.56 80 LEU A N 1
ATOM 615 C CA . LEU A 1 80 ? -18.064 -5.228 25.622 1.00 92.56 80 LEU A CA 1
ATOM 616 C C . LEU A 1 80 ? -18.463 -6.376 26.562 1.00 92.56 80 LEU A C 1
ATOM 618 O O . LEU A 1 80 ? -19.529 -6.957 26.374 1.00 92.56 80 LEU A O 1
ATOM 622 N N . ALA A 1 81 ? -17.657 -6.665 27.589 1.00 93.50 81 ALA A N 1
ATOM 623 C CA . ALA A 1 81 ? -17.965 -7.701 28.576 1.00 93.50 81 ALA A CA 1
ATOM 624 C C . ALA A 1 81 ? -19.214 -7.366 29.412 1.00 93.50 81 ALA A C 1
ATOM 626 O O . ALA A 1 81 ? -20.030 -8.248 29.667 1.00 93.50 81 ALA A O 1
ATOM 627 N N . GLU A 1 82 ? -19.386 -6.096 29.795 1.00 93.00 82 GLU A N 1
ATOM 628 C CA . GLU A 1 82 ? -20.597 -5.604 30.471 1.00 93.00 82 GLU A CA 1
ATOM 629 C C . GLU A 1 82 ? -21.843 -5.755 29.585 1.00 93.00 82 GLU A C 1
ATOM 631 O O . GLU A 1 82 ? -22.895 -6.178 30.054 1.00 93.00 82 GLU A O 1
ATOM 636 N N . ARG A 1 83 ? -21.740 -5.462 28.284 1.00 91.75 83 ARG A N 1
ATOM 637 C CA . ARG A 1 83 ? -22.859 -5.652 27.351 1.00 91.75 83 ARG A CA 1
ATOM 638 C C . ARG A 1 83 ? -23.230 -7.130 27.189 1.00 91.75 83 ARG A C 1
ATOM 640 O O . ARG A 1 83 ? -24.410 -7.466 27.122 1.00 91.75 83 ARG A O 1
ATOM 647 N N . ASP A 1 84 ? -22.235 -8.005 27.081 1.00 90.88 84 ASP A N 1
ATOM 648 C CA . ASP A 1 84 ? -22.453 -9.440 26.870 1.00 90.88 84 ASP A CA 1
ATOM 649 C C . ASP A 1 84 ? -23.058 -10.127 28.103 1.00 90.88 84 ASP A C 1
ATOM 651 O O . ASP A 1 84 ? -23.874 -11.039 27.958 1.00 90.88 84 ASP A O 1
ATOM 655 N N . SER A 1 85 ? -22.719 -9.674 29.315 1.00 87.69 85 SER A N 1
ATOM 656 C CA . SER A 1 85 ? -23.329 -10.190 30.547 1.00 87.69 85 SER A CA 1
ATOM 657 C C . SER A 1 85 ? -24.800 -9.786 30.694 1.00 87.69 85 SER A C 1
ATOM 659 O O . SER A 1 85 ? -25.615 -10.607 31.111 1.00 87.69 85 SER A O 1
ATOM 661 N N . VAL A 1 86 ? -25.171 -8.567 30.289 1.00 87.19 86 VAL A N 1
ATOM 662 C CA . VAL A 1 86 ? -26.575 -8.116 30.275 1.00 87.19 86 VAL A CA 1
ATOM 663 C C . VAL A 1 86 ? -27.405 -8.937 29.283 1.00 87.19 86 VAL A C 1
ATOM 665 O O . VAL A 1 86 ? -28.457 -9.444 29.644 1.00 87.19 86 VAL A O 1
ATOM 668 N N . LEU A 1 87 ? -26.901 -9.168 28.067 1.00 83.56 87 LEU A N 1
ATOM 669 C CA . LEU A 1 87 ? -27.610 -9.951 27.042 1.00 83.56 87 LEU A CA 1
ATOM 670 C C . LEU A 1 87 ? -27.742 -11.449 27.367 1.00 83.56 87 LEU A C 1
ATOM 672 O O . LEU A 1 87 ? -28.566 -12.124 26.764 1.00 83.56 87 LEU A O 1
ATOM 676 N N . SER A 1 88 ? -26.895 -11.989 28.247 1.00 75.19 88 SER A N 1
ATOM 677 C CA . SER A 1 88 ? -26.936 -13.404 28.657 1.00 75.19 88 SER A CA 1
ATOM 678 C C . SER A 1 88 ? -27.740 -13.648 29.934 1.00 75.19 88 SER A C 1
ATOM 680 O O . SER A 1 88 ? -27.901 -14.800 30.338 1.00 75.19 88 SER A O 1
ATOM 682 N N . SER A 1 89 ? -28.221 -12.581 30.576 1.00 71.19 89 SER A N 1
ATOM 683 C CA . SER A 1 89 ? -29.105 -12.642 31.744 1.00 71.19 89 SER A CA 1
ATOM 684 C C . SER A 1 89 ? -30.582 -12.373 31.410 1.00 71.19 89 SER A C 1
ATOM 686 O O . SER A 1 89 ? -31.420 -12.499 32.304 1.00 71.19 89 SER A O 1
ATOM 688 N N . GLU A 1 90 ? -30.896 -12.074 30.143 1.00 54.53 90 GLU A N 1
ATOM 689 C CA . GLU A 1 90 ? -32.244 -12.071 29.540 1.00 54.53 90 GLU A CA 1
ATOM 690 C C . GLU A 1 90 ? -32.544 -13.403 28.831 1.00 54.53 90 GLU A C 1
ATOM 692 O O . GLU A 1 90 ? -33.710 -13.856 28.911 1.00 54.53 90 GLU A O 1
#